Protein AF-A0A927ITF3-F1 (afdb_monomer)

Foldseek 3Di:
DDDDDDDDPPDDPPPDPPPDPDPDDDPDDPDPDDVLVVLVCLLPDPPHDPVSNVVSVVVNVDDVPDDDPDPPCPPPQPPVNVVVVVVVVVVPDDD

Structure (mmCIF, N/CA/C/O backbone):
data_AF-A0A927ITF3-F1
#
_entry.id   AF-A0A927ITF3-F1
#
loop_
_atom_site.group_PDB
_atom_site.id
_atom_site.type_symbol
_atom_site.label_atom_id
_atom_site.label_alt_id
_atom_site.label_comp_id
_atom_site.label_asym_id
_atom_site.label_entity_id
_atom_site.label_seq_id
_atom_site.pdbx_PDB_ins_code
_atom_site.Cartn_x
_atom_site.Cartn_y
_atom_site.Cartn_z
_atom_site.occupancy
_atom_site.B_iso_or_equiv
_atom_site.auth_seq_id
_atom_site.auth_comp_id
_atom_site.auth_asym_id
_atom_site.auth_atom_id
_atom_site.pdbx_PDB_model_num
ATOM 1 N N . MET A 1 1 ? 39.203 -68.952 30.605 1.00 57.81 1 MET A N 1
ATOM 2 C CA . MET A 1 1 ? 39.787 -68.142 29.511 1.00 57.81 1 MET A CA 1
ATOM 3 C C . MET A 1 1 ? 39.422 -66.676 29.748 1.00 57.81 1 MET A C 1
ATOM 5 O O . MET A 1 1 ? 38.234 -66.421 29.890 1.00 57.81 1 MET A O 1
ATOM 9 N N . PRO A 1 2 ? 40.378 -65.735 29.872 1.00 56.59 2 PRO A N 1
ATOM 10 C CA . PRO A 1 2 ? 40.077 -64.317 30.097 1.00 56.59 2 PRO A CA 1
ATOM 11 C C . PRO A 1 2 ? 39.765 -63.564 28.787 1.00 56.59 2 PRO A C 1
ATOM 13 O O . PRO A 1 2 ? 40.420 -63.776 27.766 1.00 56.59 2 PRO A O 1
ATOM 16 N N . TYR A 1 3 ? 38.764 -62.679 28.830 1.00 59.00 3 TYR A N 1
ATOM 17 C CA . TYR A 1 3 ? 38.314 -61.834 27.717 1.00 59.00 3 TYR A CA 1
ATOM 18 C C . TYR A 1 3 ? 39.296 -60.677 27.463 1.00 59.00 3 TYR A C 1
ATOM 20 O O . TYR A 1 3 ? 39.655 -59.949 28.388 1.00 59.00 3 TYR A O 1
ATOM 28 N N . LYS A 1 4 ? 39.730 -60.500 26.208 1.00 64.94 4 LYS A N 1
ATOM 29 C CA . LYS A 1 4 ? 40.585 -59.386 25.767 1.00 64.94 4 LYS A CA 1
ATOM 30 C C . LYS A 1 4 ? 39.711 -58.296 25.130 1.00 64.94 4 LYS A C 1
ATOM 32 O O . LYS A 1 4 ? 39.047 -58.599 24.141 1.00 64.94 4 LYS A O 1
ATOM 37 N N . PRO A 1 5 ? 39.730 -57.038 25.600 1.00 57.09 5 PRO A N 1
ATOM 38 C CA . PRO A 1 5 ? 39.063 -55.957 24.889 1.00 57.09 5 PRO A CA 1
ATOM 39 C C . PRO A 1 5 ? 39.921 -55.521 23.693 1.00 57.09 5 PRO A C 1
ATOM 41 O O . PRO A 1 5 ? 41.005 -54.958 23.845 1.00 57.09 5 PRO A O 1
ATOM 44 N N . THR A 1 6 ? 39.445 -55.792 22.479 1.00 62.81 6 THR A N 1
ATOM 45 C CA . THR A 1 6 ? 40.041 -55.275 21.244 1.00 62.81 6 THR A CA 1
ATOM 46 C C . THR A 1 6 ? 39.703 -53.792 21.109 1.00 62.81 6 THR A C 1
ATOM 48 O O . THR A 1 6 ? 38.545 -53.430 20.907 1.00 62.81 6 THR A O 1
ATOM 51 N N . GLY A 1 7 ? 40.713 -52.930 21.239 1.00 57.31 7 GLY A N 1
ATOM 52 C CA . GLY A 1 7 ? 40.588 -51.483 21.088 1.00 57.31 7 GLY A CA 1
ATOM 53 C C . GLY A 1 7 ? 40.128 -51.088 19.685 1.00 57.31 7 GLY A C 1
ATOM 54 O O . GLY A 1 7 ? 40.937 -50.954 18.768 1.00 57.31 7 GLY A O 1
ATOM 55 N N . MET A 1 8 ? 38.827 -50.863 19.522 1.00 55.47 8 MET A N 1
ATOM 56 C CA . MET A 1 8 ? 38.274 -50.211 18.342 1.00 55.47 8 MET A CA 1
ATOM 57 C C . MET A 1 8 ? 38.484 -48.702 18.483 1.00 55.47 8 MET A C 1
ATOM 59 O O . MET A 1 8 ? 37.779 -48.017 19.220 1.00 55.47 8 MET A O 1
ATOM 63 N N . LYS A 1 9 ? 39.492 -48.176 17.779 1.00 58.69 9 LYS A N 1
ATOM 64 C CA . LYS A 1 9 ? 39.666 -46.735 17.566 1.00 58.69 9 LYS A CA 1
ATOM 65 C C . LYS A 1 9 ? 38.456 -46.227 16.778 1.00 58.69 9 LYS A C 1
ATOM 67 O O . LYS A 1 9 ? 38.384 -46.434 15.570 1.00 58.69 9 LYS A O 1
ATOM 72 N N . ALA A 1 10 ? 37.505 -45.583 17.451 1.00 56.38 10 ALA A N 1
ATOM 73 C CA . ALA A 1 10 ? 36.401 -44.890 16.799 1.00 56.38 10 ALA A CA 1
ATOM 74 C C . ALA A 1 10 ? 36.971 -43.751 15.933 1.00 56.38 10 ALA A C 1
ATOM 76 O O . ALA A 1 10 ? 37.363 -42.695 16.431 1.00 56.38 10 ALA A O 1
ATOM 77 N N . GLY A 1 11 ? 37.086 -43.993 14.626 1.00 61.16 11 GLY A N 1
ATOM 78 C CA . GLY A 1 11 ? 37.470 -42.975 13.658 1.00 61.16 11 GLY A CA 1
ATOM 79 C C . GLY A 1 11 ? 36.416 -41.871 13.629 1.00 61.16 11 GLY A C 1
ATOM 80 O O . GLY A 1 11 ? 35.247 -42.129 13.357 1.00 61.16 11 GLY A O 1
ATOM 81 N N . ARG A 1 12 ? 36.824 -40.632 13.918 1.00 58.72 12 ARG A N 1
ATOM 82 C CA . ARG A 1 12 ? 35.976 -39.440 13.794 1.00 58.72 12 ARG A CA 1
ATOM 83 C C . ARG A 1 12 ? 35.449 -39.355 12.351 1.00 58.72 12 ARG A C 1
ATOM 85 O O . ARG A 1 12 ? 36.275 -39.280 11.438 1.00 58.72 12 ARG A O 1
ATOM 92 N N . PRO A 1 13 ? 34.126 -39.337 12.110 1.00 64.44 13 PRO A N 1
ATOM 93 C CA . PRO A 1 13 ? 33.601 -39.193 10.759 1.00 64.44 13 PRO A CA 1
ATOM 94 C C . PRO A 1 13 ? 34.036 -37.834 10.202 1.00 64.44 13 PRO A C 1
ATOM 96 O O . PRO A 1 13 ? 33.723 -36.780 10.766 1.00 64.44 13 PRO A O 1
ATOM 99 N N . LYS A 1 14 ? 34.808 -37.851 9.110 1.00 62.75 14 LYS A N 1
ATOM 100 C CA . LYS A 1 14 ? 35.165 -36.638 8.373 1.00 62.75 14 LYS A CA 1
ATOM 101 C C . LYS A 1 14 ? 33.890 -36.131 7.701 1.00 62.75 14 LYS 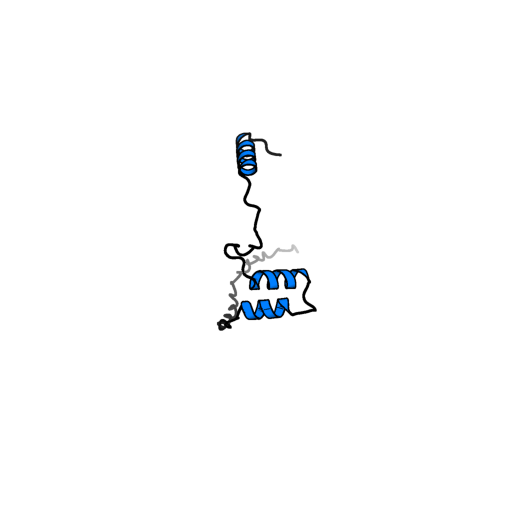A C 1
ATOM 103 O O . LYS A 1 14 ? 33.440 -36.716 6.723 1.00 62.75 14 LYS A O 1
ATOM 108 N N . LYS A 1 15 ? 33.301 -35.060 8.238 1.00 53.81 15 LYS A N 1
ATOM 109 C CA . LYS A 1 15 ? 32.243 -34.303 7.562 1.00 53.81 15 LYS A CA 1
ATOM 110 C C . LYS A 1 15 ? 32.856 -33.670 6.311 1.00 53.81 15 LYS A C 1
ATOM 112 O O . LYS A 1 15 ? 33.482 -32.618 6.397 1.00 53.81 15 LYS A O 1
ATOM 117 N N . THR A 1 16 ? 32.744 -34.328 5.166 1.00 60.78 16 THR A N 1
ATOM 118 C CA . THR A 1 16 ? 32.933 -33.664 3.879 1.00 60.78 16 THR A CA 1
ATOM 119 C C . THR A 1 16 ? 31.735 -32.733 3.676 1.00 60.78 16 THR A C 1
ATOM 121 O O . THR A 1 16 ? 30.596 -33.183 3.805 1.00 60.78 16 THR A O 1
ATOM 124 N N . PRO A 1 17 ? 31.931 -31.429 3.417 1.00 58.31 17 PRO A N 1
ATOM 125 C CA . PRO A 1 17 ? 30.818 -30.566 3.066 1.00 58.31 17 PRO A CA 1
ATOM 126 C C . PRO A 1 17 ? 30.382 -30.930 1.645 1.00 58.31 17 PRO A C 1
ATOM 128 O O . PRO A 1 17 ? 30.984 -30.495 0.664 1.00 58.31 17 PRO A O 1
ATOM 131 N N . THR A 1 18 ? 29.339 -31.748 1.524 1.00 53.47 18 THR A N 1
ATOM 132 C CA . THR A 1 18 ? 28.549 -31.857 0.299 1.00 53.47 18 THR A CA 1
ATOM 133 C C . THR A 1 18 ? 27.871 -30.511 0.079 1.00 53.47 18 THR A C 1
ATOM 135 O O . THR A 1 18 ? 26.782 -30.248 0.579 1.00 53.47 18 THR A O 1
ATOM 138 N N . LYS A 1 19 ? 28.556 -29.611 -0.634 1.00 59.69 19 LYS A N 1
ATOM 139 C CA . LYS A 1 19 ? 27.935 -28.410 -1.192 1.00 59.69 19 LYS A CA 1
ATOM 140 C C . LYS A 1 19 ? 26.926 -28.882 -2.233 1.00 59.69 19 LYS A C 1
ATOM 142 O O . LYS A 1 19 ? 27.297 -29.185 -3.364 1.00 59.69 19 LYS A O 1
ATOM 147 N N . THR A 1 20 ? 25.668 -29.005 -1.835 1.00 58.97 20 THR A N 1
ATOM 148 C CA . THR A 1 20 ? 24.564 -29.101 -2.782 1.00 58.97 20 THR A CA 1
ATOM 149 C C . THR A 1 20 ? 24.553 -27.808 -3.600 1.00 58.97 20 THR A C 1
ATOM 151 O O . THR A 1 20 ? 24.591 -26.723 -3.014 1.00 58.97 20 THR A O 1
ATOM 154 N N . PRO A 1 21 ? 24.577 -27.875 -4.942 1.00 62.16 21 PRO A N 1
ATOM 155 C CA . PRO A 1 21 ? 24.421 -26.683 -5.756 1.00 62.16 21 PRO A CA 1
ATOM 156 C C . PRO A 1 21 ? 23.030 -26.118 -5.476 1.00 62.16 21 PRO A C 1
ATOM 158 O O . PRO A 1 21 ? 22.019 -26.770 -5.739 1.00 62.16 21 PRO A O 1
ATOM 161 N N . THR A 1 22 ? 22.977 -24.922 -4.894 1.00 64.81 22 THR A N 1
ATOM 162 C CA . THR A 1 22 ? 21.738 -24.158 -4.820 1.00 64.81 22 THR A CA 1
ATOM 163 C C . THR A 1 22 ? 21.262 -23.918 -6.254 1.00 64.81 22 THR A C 1
ATOM 165 O O . THR A 1 22 ? 22.069 -23.495 -7.092 1.00 64.81 22 THR A O 1
ATOM 168 N N . PRO A 1 23 ? 19.995 -24.219 -6.588 1.00 66.56 23 PRO A N 1
ATOM 169 C CA . PRO A 1 23 ? 19.468 -23.881 -7.898 1.00 66.56 23 PRO A CA 1
ATOM 170 C C . PRO A 1 23 ? 19.605 -22.368 -8.060 1.00 66.56 23 PRO A C 1
ATOM 172 O O . PRO A 1 23 ? 19.086 -21.596 -7.252 1.00 66.56 23 PRO A O 1
ATOM 175 N N . LYS A 1 24 ? 20.378 -21.942 -9.064 1.00 66.69 24 LYS A N 1
ATOM 176 C CA . LYS A 1 24 ? 20.451 -20.534 -9.446 1.00 66.69 24 LYS A CA 1
ATOM 177 C C . LYS A 1 24 ? 19.034 -20.128 -9.836 1.00 66.69 24 LYS A C 1
ATOM 179 O O . LYS A 1 24 ? 18.509 -20.644 -10.818 1.00 66.69 24 LYS A O 1
ATOM 184 N N . LEU A 1 25 ? 18.419 -19.265 -9.030 1.00 67.62 25 LEU A N 1
ATOM 185 C CA . LEU A 1 25 ? 17.160 -18.615 -9.374 1.00 67.62 25 LEU A CA 1
ATOM 186 C C . LEU A 1 25 ? 17.350 -17.982 -10.754 1.00 67.62 25 LEU A C 1
ATOM 188 O O . LEU A 1 25 ? 18.306 -17.231 -10.962 1.00 67.62 25 LEU A O 1
ATOM 192 N N . ALA A 1 26 ? 16.501 -18.366 -11.707 1.00 70.81 26 ALA A N 1
ATOM 193 C CA . ALA A 1 26 ? 16.487 -17.734 -13.014 1.00 70.81 26 ALA A CA 1
ATOM 194 C C . ALA A 1 26 ? 16.256 -16.224 -12.821 1.00 70.81 26 ALA A C 1
ATOM 196 O O . ALA A 1 26 ? 15.507 -15.851 -11.912 1.00 70.81 26 ALA A O 1
ATOM 197 N N . PRO A 1 27 ? 16.903 -15.359 -13.618 1.00 63.38 27 PRO A N 1
ATOM 198 C CA . PRO A 1 27 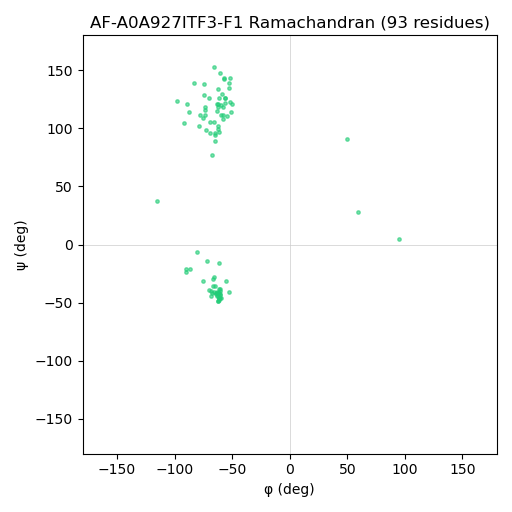? 16.621 -13.933 -13.578 1.00 63.38 27 PRO A CA 1
ATOM 199 C C . PRO A 1 27 ? 15.134 -13.737 -13.884 1.00 63.38 27 PRO A C 1
ATOM 201 O O . PRO A 1 27 ? 14.665 -14.056 -14.973 1.00 63.38 27 PRO A O 1
ATOM 204 N N . VAL A 1 28 ? 14.380 -13.299 -12.876 1.00 70.31 28 VAL A N 1
ATOM 205 C CA . VAL A 1 28 ? 12.989 -12.888 -13.043 1.00 70.31 28 VAL A CA 1
ATOM 206 C C . VAL A 1 28 ? 13.041 -11.548 -13.759 1.00 70.31 28 VAL A C 1
ATOM 208 O O . VAL A 1 28 ? 13.595 -10.589 -13.221 1.00 70.31 28 VAL A O 1
ATOM 211 N N . GLU A 1 29 ? 12.515 -11.505 -14.979 1.00 67.06 29 GLU A N 1
ATOM 212 C CA . GLU A 1 29 ? 12.302 -10.252 -15.697 1.00 67.06 29 GLU A CA 1
ATOM 213 C C . GLU A 1 29 ? 11.427 -9.341 -14.822 1.00 67.06 29 GLU A C 1
ATOM 215 O O . GLU A 1 29 ? 10.367 -9.786 -14.361 1.00 67.06 29 GLU A O 1
AT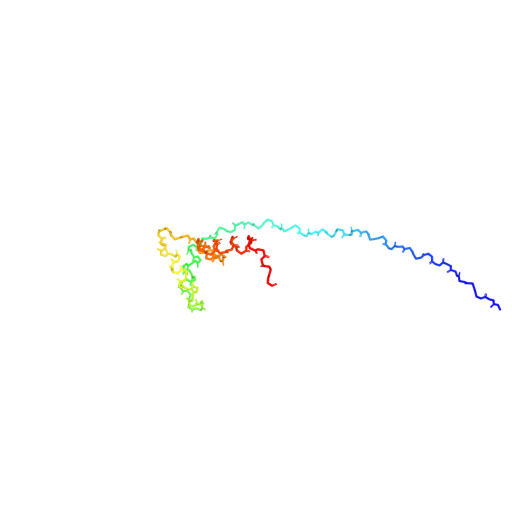OM 220 N N . PRO A 1 30 ? 11.855 -8.102 -14.528 1.00 65.81 30 PRO A N 1
ATOM 221 C CA . PRO A 1 30 ? 11.042 -7.186 -13.753 1.00 65.81 30 PRO A CA 1
ATOM 222 C C . PRO A 1 30 ? 9.801 -6.853 -14.579 1.00 65.81 30 PRO A C 1
ATOM 224 O O . PRO A 1 30 ? 9.862 -6.111 -15.555 1.00 65.81 30 PRO A O 1
ATOM 227 N N . VAL A 1 31 ? 8.666 -7.435 -14.195 1.00 77.12 31 VAL A N 1
ATOM 228 C CA . VAL A 1 31 ? 7.372 -7.040 -14.742 1.00 77.12 31 VAL A CA 1
ATOM 229 C C . VAL A 1 31 ? 7.163 -5.583 -14.348 1.00 77.12 31 VAL A C 1
ATOM 231 O O . VAL A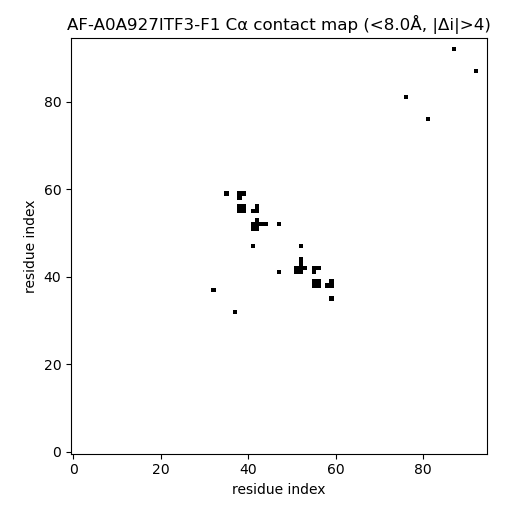 1 31 ? 7.184 -5.245 -13.163 1.00 77.12 31 VAL A O 1
ATOM 234 N N . GLU A 1 32 ? 7.003 -4.716 -15.340 1.00 80.19 32 GLU A N 1
ATOM 235 C CA . GLU A 1 32 ? 6.672 -3.314 -15.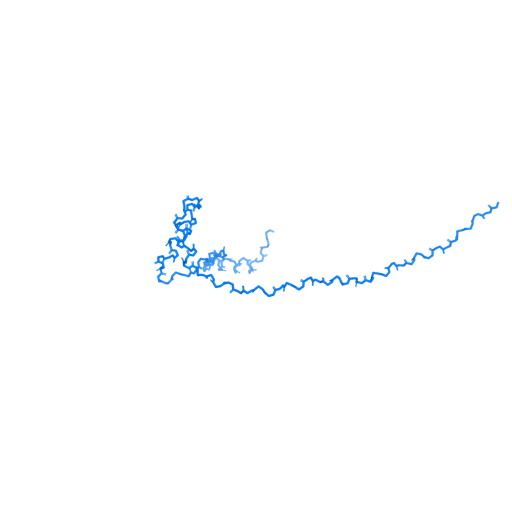120 1.00 80.19 32 GLU A CA 1
ATOM 236 C C . GLU A 1 32 ? 5.237 -3.243 -14.581 1.00 80.19 32 GLU A C 1
ATOM 238 O O . GLU A 1 32 ? 4.260 -3.353 -15.319 1.00 80.19 32 GLU A O 1
ATOM 243 N N . ILE A 1 33 ? 5.107 -3.163 -13.256 1.00 82.25 33 ILE A N 1
ATOM 244 C CA . ILE A 1 33 ? 3.820 -3.021 -12.575 1.00 82.25 33 ILE A CA 1
ATOM 245 C C . ILE A 1 33 ? 3.524 -1.530 -12.460 1.00 82.25 33 ILE A C 1
ATOM 247 O O . ILE A 1 33 ? 4.286 -0.816 -11.811 1.00 82.25 33 ILE A O 1
ATOM 251 N N . ASP A 1 34 ? 2.404 -1.072 -13.027 1.00 87.38 34 ASP A N 1
ATOM 252 C CA . ASP A 1 34 ? 1.884 0.275 -12.776 1.00 87.38 34 ASP A CA 1
ATOM 253 C C . ASP A 1 34 ? 1.233 0.332 -11.380 1.00 87.38 34 ASP A C 1
ATOM 255 O O . ASP A 1 34 ? 0.139 -0.213 -11.178 1.00 87.38 34 ASP A O 1
ATOM 259 N N . PRO A 1 35 ? 1.845 1.014 -10.395 1.00 88.19 35 PRO A N 1
ATOM 260 C CA . PRO A 1 35 ? 1.305 1.066 -9.042 1.00 88.19 35 PRO A CA 1
ATOM 261 C C . PRO A 1 35 ? -0.031 1.810 -8.974 1.00 88.19 35 PRO A C 1
ATOM 263 O O . PRO A 1 35 ? -0.850 1.521 -8.103 1.00 88.19 35 PRO A O 1
ATOM 266 N N . ARG A 1 36 ? -0.282 2.769 -9.878 1.00 90.44 36 ARG A N 1
ATOM 267 C CA . ARG A 1 36 ? -1.560 3.492 -9.900 1.00 90.44 36 ARG A CA 1
ATOM 268 C C . ARG A 1 36 ? -2.693 2.588 -10.357 1.00 90.44 36 ARG A C 1
ATOM 270 O O . ARG A 1 36 ? -3.772 2.672 -9.775 1.00 90.44 36 ARG A O 1
ATOM 277 N N . ALA A 1 37 ? -2.444 1.721 -11.338 1.00 91.81 37 ALA A N 1
ATOM 278 C CA . ALA A 1 37 ? -3.421 0.735 -11.789 1.00 91.81 37 ALA A CA 1
ATOM 279 C C . ALA A 1 37 ? -3.811 -0.219 -10.651 1.00 91.81 37 ALA A C 1
ATOM 281 O O . ALA A 1 37 ? -4.996 -0.398 -10.379 1.00 91.81 37 ALA A O 1
ATOM 282 N N . VAL A 1 38 ? -2.822 -0.728 -9.909 1.00 92.75 38 VAL A N 1
ATOM 283 C CA . VAL A 1 38 ? -3.055 -1.604 -8.749 1.00 92.75 38 VAL A CA 1
ATOM 284 C C . VAL A 1 38 ? -3.861 -0.894 -7.658 1.00 92.75 38 VAL A C 1
ATOM 286 O O . VAL A 1 38 ? -4.824 -1.442 -7.128 1.00 92.75 38 VAL A O 1
ATOM 289 N N . LEU A 1 39 ? -3.513 0.351 -7.322 1.00 94.19 39 LEU A N 1
ATOM 290 C CA . LEU A 1 39 ? -4.259 1.117 -6.319 1.00 94.19 39 LEU A CA 1
ATOM 291 C C . LEU A 1 39 ? -5.693 1.425 -6.772 1.00 94.19 39 LEU A C 1
ATOM 293 O O . LEU A 1 39 ? -6.602 1.427 -5.943 1.00 94.19 39 LEU A O 1
ATOM 297 N N . ALA A 1 40 ? -5.910 1.672 -8.066 1.00 94.00 40 ALA A N 1
ATOM 298 C CA . ALA A 1 40 ? -7.244 1.883 -8.622 1.00 94.00 40 ALA A CA 1
ATOM 299 C C . ALA A 1 40 ? -8.100 0.614 -8.534 1.00 94.00 40 ALA A C 1
ATOM 301 O O . ALA A 1 40 ? -9.268 0.695 -8.152 1.00 94.00 40 ALA A O 1
ATOM 302 N N . GLU A 1 41 ? -7.508 -0.548 -8.809 1.00 96.19 41 GLU A N 1
ATOM 303 C CA . GLU A 1 41 ? -8.166 -1.846 -8.667 1.00 96.19 41 GLU A CA 1
ATOM 304 C C . GLU A 1 41 ? -8.563 -2.112 -7.208 1.00 96.19 41 GLU A C 1
ATOM 306 O O . GLU A 1 41 ? -9.732 -2.371 -6.924 1.00 96.19 41 GLU A O 1
ATOM 311 N N . ILE A 1 42 ? -7.636 -1.918 -6.263 1.00 95.75 42 ILE A N 1
ATOM 312 C CA . ILE A 1 42 ? -7.901 -2.079 -4.823 1.00 95.75 42 ILE A CA 1
ATOM 313 C C . ILE A 1 42 ? -8.993 -1.117 -4.345 1.00 95.75 42 ILE A C 1
ATOM 315 O O . ILE A 1 42 ? -9.829 -1.490 -3.528 1.00 95.75 42 ILE A O 1
ATOM 319 N N . ALA A 1 43 ? -9.001 0.129 -4.823 1.00 94.00 43 ALA A N 1
ATOM 320 C CA . ALA A 1 43 ? -10.012 1.108 -4.432 1.00 94.00 43 ALA A CA 1
ATOM 321 C C . ALA A 1 43 ? -11.421 0.742 -4.938 1.00 94.00 43 ALA A C 1
ATOM 323 O O . ALA A 1 43 ? -12.409 1.094 -4.288 1.00 94.00 43 ALA A O 1
ATOM 324 N N . ALA A 1 44 ? -11.515 0.050 -6.078 1.00 95.56 44 ALA A N 1
ATOM 325 C CA . ALA A 1 44 ? -12.773 -0.355 -6.704 1.00 95.56 44 ALA A CA 1
ATOM 326 C C . ALA A 1 44 ? -13.285 -1.731 -6.239 1.00 95.56 44 ALA A C 1
ATOM 328 O O . ALA A 1 44 ? -14.484 -2.004 -6.356 1.00 95.56 44 ALA A O 1
ATOM 329 N N . ASP A 1 45 ? -12.410 -2.583 -5.703 1.00 96.75 45 ASP A N 1
ATOM 330 C CA . ASP A 1 45 ? -12.767 -3.909 -5.203 1.00 96.75 45 ASP A CA 1
ATOM 331 C C . ASP A 1 45 ? -13.757 -3.817 -4.024 1.00 96.75 45 ASP A C 1
ATOM 333 O O . ASP A 1 45 ? -13.601 -3.019 -3.104 1.00 96.75 45 ASP A O 1
ATOM 337 N N . LYS A 1 46 ? -14.824 -4.621 -4.044 1.00 95.19 46 LYS A N 1
ATOM 338 C CA . LYS A 1 46 ? -15.830 -4.673 -2.969 1.00 95.19 46 LYS A CA 1
ATOM 339 C C . LYS A 1 46 ? -15.491 -5.702 -1.898 1.00 95.19 46 LYS A C 1
ATOM 341 O O . LYS A 1 46 ? -15.971 -5.554 -0.773 1.00 95.19 46 LYS A O 1
ATOM 346 N N . GLU A 1 47 ? -14.702 -6.708 -2.252 1.00 96.75 47 GLU A N 1
ATOM 347 C CA . GLU A 1 47 ? -14.289 -7.799 -1.372 1.00 96.75 47 GLU A CA 1
ATOM 348 C C . GLU A 1 47 ? -13.037 -7.424 -0.567 1.00 96.75 47 GLU A C 1
ATOM 350 O O . GLU A 1 47 ? -12.827 -7.940 0.533 1.00 96.75 47 GLU A O 1
ATOM 355 N N . ALA A 1 48 ? -12.262 -6.443 -1.041 1.00 94.00 48 ALA A N 1
ATOM 356 C CA . ALA A 1 48 ? -11.158 -5.862 -0.292 1.00 94.00 48 ALA A CA 1
ATOM 357 C C . ALA A 1 48 ? -11.596 -5.273 1.074 1.00 94.00 48 ALA A C 1
ATOM 359 O O . ALA A 1 48 ? -12.643 -4.615 1.192 1.00 94.00 48 ALA A O 1
ATOM 360 N N . PRO A 1 49 ? -10.756 -5.399 2.124 1.00 96.56 49 PRO A N 1
ATOM 361 C CA . PRO A 1 49 ? -11.002 -4.776 3.421 1.00 96.56 49 PRO A CA 1
ATOM 362 C C . PRO A 1 49 ? -11.269 -3.271 3.303 1.00 96.56 49 PRO A C 1
ATOM 364 O O . PRO A 1 49 ? -10.574 -2.553 2.585 1.00 96.56 49 PRO A O 1
ATOM 367 N N . ALA A 1 50 ? -12.239 -2.752 4.064 1.00 93.19 50 ALA A N 1
ATOM 368 C CA . ALA A 1 50 ? -12.609 -1.331 4.027 1.00 93.19 50 ALA A CA 1
ATOM 369 C C . ALA A 1 50 ? -11.407 -0.387 4.227 1.00 93.19 50 ALA A C 1
ATOM 371 O O . ALA A 1 50 ? -11.274 0.601 3.508 1.00 93.19 50 ALA A O 1
ATOM 372 N N . GLY A 1 51 ? -10.499 -0.725 5.150 1.00 91.75 51 GLY A N 1
ATOM 373 C CA . GLY A 1 51 ? -9.274 0.044 5.383 1.00 91.75 51 GLY A CA 1
ATOM 374 C C . GLY A 1 51 ? -8.352 0.098 4.162 1.00 91.75 51 GLY A C 1
ATOM 375 O O . GLY A 1 51 ? -7.858 1.171 3.831 1.00 91.75 51 GLY A O 1
ATOM 376 N N . ALA A 1 52 ? -8.176 -1.022 3.454 1.00 93.44 52 ALA A N 1
ATOM 377 C CA . ALA A 1 52 ? -7.335 -1.090 2.259 1.00 93.44 52 ALA A CA 1
ATOM 378 C C . ALA A 1 52 ? -7.883 -0.198 1.135 1.00 93.44 52 ALA A C 1
ATOM 380 O O . ALA A 1 52 ? -7.144 0.602 0.565 1.00 93.44 52 ALA A O 1
ATOM 381 N N . ARG A 1 53 ? -9.199 -0.247 0.900 1.00 95.56 53 ARG A N 1
ATOM 382 C CA . ARG A 1 53 ? -9.888 0.584 -0.103 1.00 95.56 53 ARG A CA 1
ATOM 383 C C . ARG A 1 53 ? -9.720 2.073 0.175 1.00 95.56 53 ARG A C 1
ATOM 385 O O . ARG A 1 53 ? -9.367 2.846 -0.712 1.00 95.56 53 ARG A O 1
ATOM 392 N N . VAL A 1 54 ? -9.915 2.476 1.433 1.00 93.31 54 VAL A N 1
ATOM 393 C CA . VAL A 1 54 ? -9.760 3.874 1.861 1.00 93.31 54 VAL A CA 1
ATOM 394 C C . VAL A 1 54 ? -8.316 4.348 1.711 1.00 93.31 54 VAL A C 1
ATOM 396 O O . VAL A 1 54 ? -8.095 5.474 1.268 1.00 93.31 54 VAL A O 1
ATOM 399 N N . GLN A 1 55 ? -7.329 3.522 2.067 1.00 91.44 55 GLN A N 1
ATOM 400 C CA . GLN A 1 55 ? -5.921 3.892 1.913 1.00 91.44 55 GLN A CA 1
ATOM 401 C C . GLN A 1 55 ? -5.513 3.994 0.441 1.00 91.44 55 GLN A C 1
ATOM 403 O O . GLN A 1 55 ? -4.852 4.961 0.069 1.00 91.44 55 GLN A O 1
ATOM 408 N N . ALA A 1 56 ? -5.967 3.070 -0.409 1.00 93.00 56 ALA A N 1
ATOM 409 C CA . ALA A 1 56 ? -5.715 3.128 -1.845 1.00 93.00 56 ALA A CA 1
ATOM 410 C C . ALA A 1 56 ? -6.328 4.386 -2.483 1.00 93.00 56 ALA A C 1
ATOM 412 O O . ALA A 1 56 ? -5.646 5.116 -3.204 1.00 93.00 56 ALA A O 1
ATOM 413 N N . ALA A 1 57 ? -7.573 4.720 -2.128 1.00 92.44 57 ALA A N 1
ATOM 414 C CA . ALA A 1 57 ? -8.215 5.955 -2.572 1.00 92.44 57 ALA A CA 1
ATOM 415 C C . ALA A 1 57 ? -7.450 7.209 -2.110 1.00 92.44 57 ALA A C 1
ATOM 417 O O . ALA A 1 57 ? -7.234 8.133 -2.893 1.00 92.44 57 ALA A O 1
ATOM 418 N N . LYS A 1 58 ? -6.988 7.245 -0.851 1.00 90.44 58 LYS A N 1
ATOM 419 C CA . LYS A 1 58 ? -6.157 8.347 -0.332 1.00 90.44 58 LYS A CA 1
ATOM 420 C C . LYS A 1 58 ? -4.831 8.476 -1.078 1.00 90.44 58 LYS A C 1
ATOM 422 O O . LYS A 1 58 ? -4.427 9.596 -1.380 1.00 90.44 58 LYS A O 1
ATOM 427 N N . ALA A 1 59 ? -4.182 7.354 -1.385 1.00 90.44 59 ALA A N 1
ATOM 428 C CA . ALA A 1 59 ? -2.933 7.328 -2.136 1.00 90.44 59 ALA A CA 1
ATOM 429 C C . ALA A 1 59 ? -3.113 7.882 -3.561 1.00 90.44 59 ALA A C 1
ATOM 431 O O . ALA A 1 59 ? -2.291 8.676 -4.013 1.00 90.44 59 ALA A O 1
ATOM 432 N N . LEU A 1 60 ? -4.218 7.544 -4.236 1.00 90.69 60 LEU A N 1
ATOM 433 C CA . LEU A 1 60 ? -4.552 8.071 -5.567 1.00 90.69 60 LEU A CA 1
ATOM 434 C C . LEU A 1 60 ? -4.861 9.572 -5.564 1.00 90.69 60 LEU A C 1
ATOM 436 O O . LEU A 1 60 ? -4.505 10.270 -6.510 1.00 90.69 60 LEU A O 1
ATOM 440 N N . MET A 1 61 ? -5.500 10.078 -4.505 1.00 88.81 61 MET A N 1
ATOM 441 C CA . MET A 1 61 ? -5.839 11.500 -4.386 1.00 88.81 61 MET A CA 1
ATOM 442 C C . MET A 1 61 ? -4.626 12.404 -4.132 1.00 88.81 61 MET A C 1
ATOM 444 O O . MET A 1 61 ? -4.765 13.611 -4.290 1.00 88.81 61 MET A O 1
ATOM 448 N N . GLY A 1 62 ? -3.469 11.843 -3.755 1.00 72.62 62 GLY A N 1
ATOM 449 C CA . GLY A 1 62 ? -2.186 12.544 -3.659 1.00 72.62 62 GLY A CA 1
ATOM 450 C C . GLY A 1 62 ? -2.244 13.861 -2.880 1.00 72.62 62 GLY A C 1
ATOM 451 O O . GLY A 1 62 ? -2.426 14.926 -3.462 1.00 72.62 62 GLY A O 1
ATOM 452 N N . ARG A 1 63 ? -2.016 13.836 -1.561 1.00 67.44 63 ARG A N 1
ATOM 453 C CA . ARG A 1 63 ? -1.767 15.088 -0.829 1.00 67.44 63 ARG A CA 1
ATOM 454 C C . ARG A 1 63 ? -0.355 15.592 -1.155 1.00 67.44 63 ARG A C 1
ATOM 456 O O . ARG A 1 63 ? 0.603 14.884 -0.834 1.00 67.44 63 ARG A O 1
ATOM 463 N N . PRO A 1 64 ? -0.186 16.786 -1.756 1.00 53.31 64 PRO A N 1
ATOM 464 C CA . PRO A 1 64 ? 1.142 17.355 -1.946 1.00 53.31 64 PRO A CA 1
ATOM 465 C C . PRO A 1 64 ? 1.803 17.542 -0.573 1.00 53.31 64 PRO A C 1
ATOM 467 O O . PRO A 1 64 ? 1.259 18.223 0.294 1.00 53.31 64 PRO A O 1
ATOM 470 N N . GLY A 1 65 ? 2.952 16.892 -0.369 1.00 59.03 65 GLY A N 1
ATOM 471 C CA . GLY A 1 65 ? 3.748 16.989 0.860 1.00 59.03 65 GLY A CA 1
ATOM 472 C C . GLY A 1 65 ? 3.507 15.909 1.920 1.00 59.03 65 GLY A C 1
ATOM 473 O O . GLY A 1 65 ? 4.098 16.005 2.991 1.00 59.03 65 GLY A O 1
ATOM 474 N N . GLN A 1 66 ? 2.686 14.883 1.665 1.00 60.59 66 GLN A N 1
ATOM 475 C CA . GLN A 1 66 ? 2.544 13.772 2.609 1.00 60.59 66 GLN A CA 1
ATOM 476 C C . GLN A 1 66 ? 3.607 12.693 2.325 1.00 60.59 66 GLN A C 1
ATOM 478 O O . GLN A 1 66 ? 3.565 12.095 1.247 1.00 60.59 66 GLN A O 1
ATOM 483 N N . PRO A 1 67 ? 4.569 12.447 3.238 1.00 58.16 67 PRO A N 1
ATOM 484 C CA . PRO A 1 67 ? 5.528 11.363 3.062 1.00 58.16 67 PRO A CA 1
ATOM 485 C C . PRO A 1 67 ? 4.788 10.016 2.991 1.00 58.16 67 PRO A C 1
ATOM 487 O O . PRO A 1 67 ? 3.720 9.877 3.603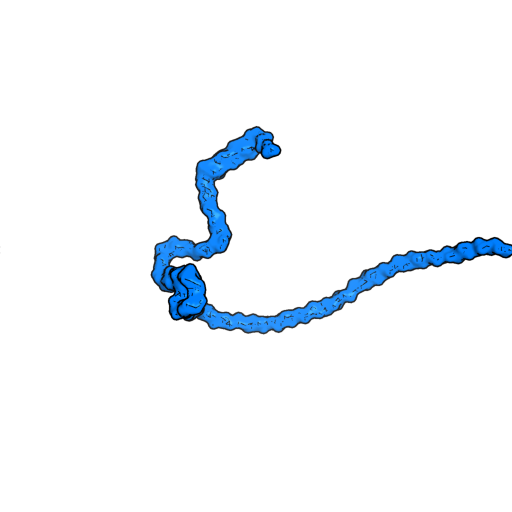 1.00 58.16 67 PRO A O 1
ATOM 490 N N . PRO A 1 68 ? 5.303 9.034 2.223 1.00 59.41 68 PRO A N 1
ATOM 491 C CA . PRO A 1 68 ? 4.728 7.695 2.203 1.00 59.41 68 PRO A CA 1
ATOM 492 C C . PRO A 1 68 ? 4.704 7.170 3.638 1.00 59.41 68 PRO A C 1
ATOM 494 O O . PRO A 1 68 ? 5.735 7.209 4.306 1.00 59.41 68 PRO A O 1
ATOM 497 N N . ALA A 1 69 ? 3.533 6.729 4.108 1.00 62.28 69 ALA A N 1
ATOM 498 C CA . ALA A 1 69 ? 3.398 6.144 5.437 1.00 62.28 69 ALA A CA 1
ATOM 499 C C . ALA A 1 69 ? 4.336 4.937 5.511 1.00 62.28 69 ALA A C 1
ATOM 501 O O . ALA A 1 69 ? 4.105 3.936 4.824 1.00 62.28 69 ALA A O 1
ATOM 502 N N . GLN A 1 70 ? 5.425 5.063 6.267 1.00 64.06 70 GLN A N 1
ATOM 503 C CA . GLN A 1 70 ? 6.311 3.935 6.479 1.00 64.06 70 GLN A CA 1
ATOM 504 C C . GLN A 1 70 ? 5.621 2.988 7.464 1.00 64.06 70 GLN A C 1
ATOM 506 O O . GLN A 1 70 ? 5.008 3.445 8.430 1.00 64.06 70 GLN A O 1
ATOM 511 N N . PRO A 1 71 ? 5.682 1.665 7.239 1.00 58.31 71 PRO A N 1
ATOM 512 C CA . PRO A 1 71 ? 5.106 0.695 8.170 1.00 58.31 71 PRO A CA 1
ATOM 513 C C . PRO A 1 71 ? 5.754 0.758 9.567 1.00 58.31 71 PRO A C 1
ATOM 515 O O . PRO A 1 71 ? 5.143 0.294 10.524 1.00 58.31 71 PRO A O 1
ATOM 518 N N . ASP A 1 72 ? 6.924 1.397 9.677 1.00 51.94 72 ASP A N 1
ATOM 519 C CA . ASP A 1 72 ? 7.702 1.595 10.901 1.00 51.94 72 ASP A CA 1
ATOM 520 C C . ASP A 1 72 ? 7.823 3.082 11.290 1.00 51.94 72 ASP A C 1
ATOM 522 O O . ASP A 1 72 ? 8.877 3.513 11.757 1.00 51.94 72 ASP A 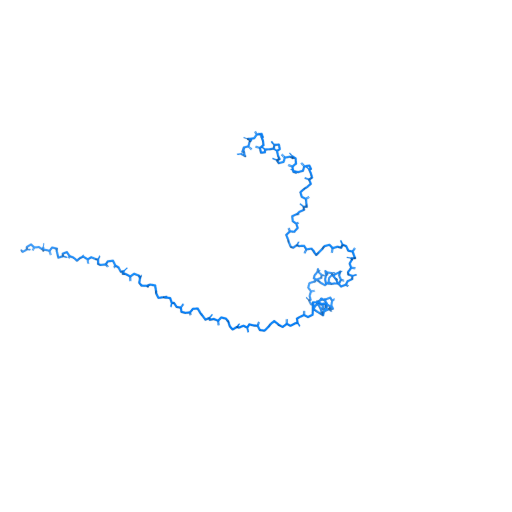O 1
ATOM 526 N N . ASP A 1 73 ? 6.776 3.895 11.094 1.00 51.31 73 ASP A N 1
ATOM 527 C CA . ASP A 1 73 ? 6.717 5.229 11.709 1.00 51.31 73 ASP A CA 1
ATOM 528 C C . ASP A 1 73 ? 6.582 5.075 13.239 1.00 51.31 73 ASP A C 1
ATOM 530 O O . ASP A 1 73 ? 5.513 5.233 13.837 1.00 51.31 73 ASP A O 1
ATOM 534 N N . GLU A 1 74 ? 7.699 4.747 13.892 1.00 58.75 74 GLU A N 1
ATOM 535 C CA . GLU A 1 74 ? 7.938 5.122 15.276 1.00 58.75 74 GLU A CA 1
ATOM 536 C C . GLU A 1 74 ? 7.655 6.633 15.338 1.00 58.75 74 GLU A C 1
ATOM 538 O O . GLU A 1 74 ? 8.248 7.391 14.560 1.00 58.75 74 GLU A O 1
ATOM 543 N N . PRO A 1 75 ? 6.697 7.099 16.164 1.00 63.34 75 PRO A N 1
ATOM 544 C CA . PRO A 1 75 ? 6.372 8.516 16.209 1.00 63.34 75 PRO A CA 1
ATOM 545 C C . PRO A 1 75 ? 7.674 9.282 16.450 1.00 63.34 75 PRO A C 1
ATOM 547 O O . PRO A 1 75 ? 8.453 8.850 17.309 1.00 63.34 75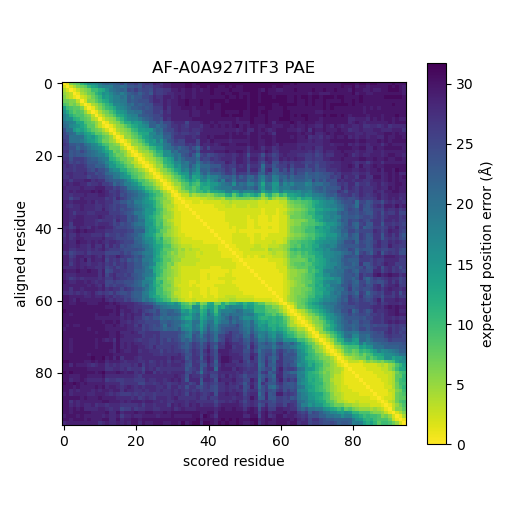 PRO A O 1
ATOM 550 N N . PRO A 1 76 ? 7.946 10.378 15.711 1.00 61.53 76 PRO A N 1
ATOM 551 C CA . PRO A 1 76 ? 9.176 11.132 15.891 1.00 61.53 76 PRO A CA 1
ATOM 552 C C . PRO A 1 76 ? 9.299 11.442 17.376 1.00 61.53 76 PRO A C 1
ATOM 554 O O . PRO A 1 76 ? 8.432 12.102 17.947 1.00 61.53 76 PRO A O 1
ATOM 557 N N . MET A 1 77 ? 10.321 10.859 18.008 1.00 65.75 77 MET A N 1
ATOM 558 C CA . MET A 1 77 ? 10.494 10.924 19.452 1.00 65.75 77 MET A CA 1
ATOM 559 C C . MET A 1 77 ? 10.488 12.398 19.853 1.00 65.75 77 MET A C 1
ATOM 561 O O . MET A 1 77 ? 11.413 13.131 19.489 1.00 65.75 77 MET A O 1
ATOM 565 N N . ASP A 1 78 ? 9.427 12.815 20.550 1.00 77.25 78 ASP A N 1
ATOM 566 C CA . ASP A 1 78 ? 9.254 14.191 21.010 1.00 77.25 78 ASP A CA 1
ATOM 567 C C . ASP A 1 78 ? 10.519 14.631 21.767 1.00 77.25 78 ASP A C 1
ATOM 569 O O . ASP A 1 78 ? 11.161 13.834 22.465 1.00 77.25 78 ASP A O 1
ATOM 573 N N . GLU A 1 79 ? 10.909 15.896 21.624 1.00 77.44 79 GLU A N 1
ATOM 574 C CA . GLU A 1 79 ? 12.099 16.460 22.265 1.00 77.44 79 GLU A CA 1
ATOM 575 C C . GLU A 1 79 ? 12.061 16.261 23.784 1.00 77.44 79 GLU A C 1
ATOM 577 O O . GLU A 1 79 ? 13.096 16.031 24.419 1.00 77.44 79 GLU A O 1
ATOM 582 N N . VAL A 1 80 ? 10.853 16.261 24.358 1.00 78.06 80 VAL A N 1
ATOM 583 C CA . VAL A 1 80 ? 10.603 15.952 25.768 1.00 78.06 80 VAL A CA 1
ATOM 584 C C . VAL A 1 80 ? 11.011 14.514 26.101 1.00 78.06 80 VAL A C 1
ATOM 586 O O . VAL A 1 80 ? 11.763 14.294 27.053 1.00 78.06 80 VAL A O 1
ATOM 589 N N . THR A 1 81 ? 10.590 13.539 25.294 1.00 79.75 81 THR A N 1
ATOM 590 C CA . THR A 1 81 ? 10.921 12.113 25.461 1.00 79.75 81 THR A CA 1
ATOM 591 C C . THR A 1 81 ? 12.417 11.865 25.295 1.00 79.75 81 THR A C 1
ATOM 593 O O . THR A 1 81 ? 13.031 11.171 26.109 1.00 79.75 81 THR A O 1
ATOM 596 N N . ARG A 1 82 ? 13.045 12.500 24.297 1.00 83.69 82 ARG A N 1
ATOM 597 C CA . ARG A 1 82 ? 14.498 12.428 24.086 1.00 83.69 82 ARG A CA 1
ATOM 598 C C . ARG A 1 82 ? 15.264 12.971 25.294 1.00 83.69 82 ARG A C 1
ATOM 600 O O . ARG A 1 82 ? 16.242 12.367 25.737 1.00 83.69 82 ARG A O 1
ATOM 607 N N . ARG A 1 83 ? 14.803 14.088 25.866 1.00 81.38 83 ARG A N 1
ATOM 608 C CA . ARG A 1 83 ? 15.407 14.689 27.061 1.00 81.38 83 ARG A CA 1
ATOM 609 C C . ARG A 1 83 ? 15.210 13.820 28.303 1.00 81.38 83 ARG A C 1
ATOM 611 O O . ARG A 1 83 ? 16.149 13.679 29.085 1.00 81.38 83 ARG A O 1
ATOM 618 N N . ALA A 1 84 ? 14.038 13.213 28.471 1.00 82.69 84 ALA A N 1
ATOM 619 C CA . ALA A 1 84 ? 13.761 12.297 29.575 1.00 82.69 84 ALA A CA 1
ATOM 620 C C . ALA A 1 84 ? 14.689 11.072 29.539 1.00 82.69 84 ALA A C 1
ATOM 622 O O . ALA A 1 84 ? 15.315 10.753 30.548 1.00 82.69 84 ALA A O 1
ATOM 623 N N . LEU A 1 85 ? 14.873 10.454 28.368 1.00 83.94 85 LEU A N 1
ATOM 624 C CA . LEU A 1 85 ? 15.795 9.327 28.196 1.00 83.94 85 LEU A CA 1
ATOM 625 C C . LEU A 1 85 ? 17.250 9.708 28.477 1.00 83.94 85 LEU A C 1
ATOM 627 O O . LEU A 1 85 ? 17.952 8.963 29.157 1.00 83.94 85 LEU A O 1
ATOM 631 N N . ALA A 1 86 ? 17.695 10.884 28.026 1.00 82.62 86 ALA A N 1
ATOM 632 C CA . ALA A 1 86 ? 19.041 11.374 28.320 1.00 82.62 86 ALA A CA 1
ATOM 633 C C . ALA A 1 86 ? 19.271 11.569 29.830 1.00 82.62 86 ALA A C 1
ATOM 635 O O . ALA A 1 86 ? 20.346 11.260 30.348 1.00 82.62 86 ALA A O 1
ATOM 636 N N . ILE A 1 87 ? 18.254 12.043 30.558 1.00 82.56 87 ILE A N 1
ATOM 637 C CA . ILE A 1 87 ? 18.308 12.164 32.020 1.00 82.56 87 ILE A CA 1
ATOM 638 C C . ILE A 1 87 ? 18.339 10.776 32.671 1.00 82.56 87 ILE A C 1
ATOM 640 O O . ILE A 1 87 ? 19.165 10.552 33.553 1.00 82.56 87 ILE A O 1
ATOM 644 N N . MET A 1 88 ? 17.510 9.831 32.217 1.00 78.38 88 MET A N 1
ATOM 645 C CA . MET A 1 88 ? 17.477 8.463 32.751 1.00 78.38 88 MET A CA 1
ATOM 646 C C . MET A 1 88 ? 18.818 7.745 32.556 1.00 78.38 88 MET A C 1
ATOM 648 O O . MET A 1 88 ? 19.375 7.239 33.531 1.00 78.38 88 MET A O 1
ATOM 652 N N . GLN A 1 89 ? 19.392 7.801 31.350 1.00 78.25 89 GLN A N 1
ATOM 653 C CA . GLN A 1 89 ? 20.709 7.234 31.031 1.00 78.25 89 GLN A CA 1
ATOM 654 C C . GLN A 1 89 ? 21.830 7.856 31.875 1.00 78.25 89 GLN A C 1
ATOM 656 O O . GLN A 1 89 ? 22.725 7.150 32.333 1.00 78.25 89 GLN A O 1
ATOM 661 N N . ARG A 1 90 ? 21.767 9.168 32.136 1.00 74.25 90 ARG A N 1
ATOM 662 C CA . ARG A 1 90 ? 22.750 9.873 32.974 1.00 74.25 90 ARG A CA 1
ATOM 663 C C . ARG A 1 90 ? 22.574 9.601 34.469 1.00 74.25 90 ARG A C 1
ATOM 665 O O . ARG A 1 90 ? 23.550 9.626 35.210 1.00 74.25 90 ARG A O 1
ATOM 672 N N . SER A 1 91 ? 21.343 9.362 34.912 1.00 73.81 91 SER A N 1
ATOM 673 C CA . SER A 1 91 ? 21.013 9.093 36.317 1.00 73.81 91 SER A CA 1
ATOM 674 C C . SER A 1 91 ? 21.286 7.650 36.753 1.00 73.81 91 SER A C 1
ATOM 676 O O . SER A 1 91 ? 21.177 7.353 37.940 1.00 73.81 91 SER A O 1
ATOM 678 N N . GLY A 1 92 ? 21.664 6.765 35.819 1.00 63.44 92 GLY A N 1
ATOM 679 C CA . GLY A 1 92 ? 22.213 5.445 36.126 1.00 63.44 92 GLY A CA 1
ATOM 680 C C . GLY A 1 92 ? 21.296 4.539 36.948 1.00 63.44 92 GLY A C 1
ATOM 681 O O . GLY A 1 92 ? 21.800 3.697 37.685 1.00 63.44 92 GLY A O 1
ATOM 682 N N . ARG A 1 93 ? 19.970 4.697 36.859 1.00 61.06 93 ARG A N 1
ATOM 683 C CA . ARG A 1 93 ? 19.033 3.744 37.464 1.00 61.06 93 ARG A CA 1
ATOM 684 C C . ARG A 1 93 ? 18.648 2.670 36.444 1.00 61.06 93 ARG A C 1
ATOM 686 O O . ARG A 1 93 ? 17.861 2.974 35.548 1.00 61.06 93 ARG A O 1
ATOM 693 N N . PRO A 1 94 ? 19.184 1.440 36.546 1.00 60.94 94 PRO A N 1
ATOM 694 C CA . PRO A 1 94 ? 18.530 0.287 35.942 1.00 60.94 94 PRO A CA 1
ATOM 695 C C . PRO A 1 94 ? 17.183 0.039 36.643 1.00 60.94 94 PRO A C 1
ATOM 697 O O . PRO A 1 94 ? 17.018 0.426 37.803 1.00 60.94 94 PRO A O 1
ATOM 700 N N . ASN A 1 95 ? 16.233 -0.559 35.913 1.00 55.91 95 ASN A N 1
ATOM 701 C CA . ASN A 1 95 ? 14.989 -1.101 36.479 1.00 55.91 95 ASN A CA 1
ATOM 702 C C . ASN A 1 95 ? 15.266 -2.026 37.669 1.00 55.91 95 ASN A C 1
ATOM 704 O O . ASN A 1 95 ? 16.250 -2.798 37.580 1.00 55.91 95 ASN A O 1
#

Organism: NCBI:txid2774138

Solvent-accessible surface area (backbone atoms only — not comparable to full-atom values): 6561 Å² total; per-residue (Å²): 136,87,87,78,88,79,85,75,78,80,74,78,81,79,82,72,83,80,76,71,81,74,80,76,76,70,88,75,77,82,76,88,73,60,66,66,60,54,32,52,50,45,39,67,44,82,86,52,56,70,69,57,23,53,51,26,46,52,62,7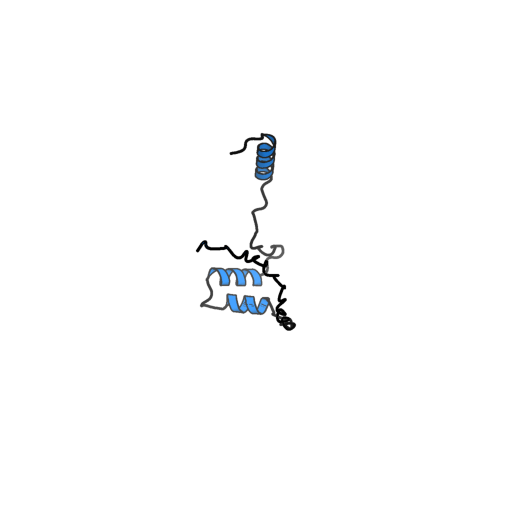4,68,54,64,90,88,63,74,80,84,56,97,76,68,68,72,80,75,47,72,67,57,54,50,51,50,54,49,46,68,72,65,69,68,78,133

pLDDT: mean 73.79, std 14.7, range [51.31, 96.75]

Sequence (95 aa):
MPYKPTGMKAGRPKKTPTKTPTPKLAPVEPVEIDPRAVLAEIAADKEAPAGARVQAAKALMGRPGQPPAQPDDEPPMDEVTRRALAIMQRSGRPN

Radius of gyration: 31.35 Å; Cα contacts (8 Å, |Δi|>4): 23; chains: 1; bounding box: 56×86×53 Å

Mean predicted aligned error: 19.91 Å

Nearest PDB structures (foldseek):
  6yw5-assembly1_ZZ  TM=3.991E-01  e=3.313E+00  Neurospora crassa OR74A

Secondary structure (DSSP, 8-state):
-PPP------PPP---------------------HHHHHHHHHH-SSS-HHHHHHHHHHHH--TT-----TT------HHHHHHHHHHHHHT---